Protein AF-A0A2N3E2M8-F1 (afdb_monomer_lite)

pLDDT: mean 81.65, std 14.44, range [38.22, 95.25]

Radius of gyration: 18.15 Å; chains: 1; bounding box: 39×41×47 Å

Structure (mmCIF, N/CA/C/O backbone):
data_AF-A0A2N3E2M8-F1
#
_entry.id   AF-A0A2N3E2M8-F1
#
loop_
_atom_site.group_PDB
_atom_site.id
_atom_site.type_symbol
_atom_site.label_atom_id
_atom_site.label_alt_id
_atom_site.label_comp_id
_atom_site.label_asym_id
_atom_site.label_entity_id
_atom_site.label_seq_id
_atom_site.pdbx_PDB_ins_code
_atom_site.Cartn_x
_atom_site.Cartn_y
_atom_site.Cartn_z
_atom_site.occupancy
_atom_site.B_iso_or_equiv
_atom_site.auth_seq_id
_atom_site.auth_comp_id
_atom_site.auth_asym_id
_atom_site.auth_atom_id
_atom_site.pdbx_PDB_model_num
ATOM 1 N N . MET A 1 1 ? 4.840 -30.070 -27.876 1.00 38.22 1 MET A N 1
ATOM 2 C CA . MET A 1 1 ? 4.905 -28.676 -28.357 1.00 38.22 1 MET A CA 1
ATOM 3 C C . MET A 1 1 ? 6.123 -28.030 -27.715 1.00 38.22 1 MET A C 1
ATOM 5 O O . MET A 1 1 ? 6.163 -28.044 -26.490 1.00 38.22 1 MET A O 1
ATOM 9 N N . PRO A 1 2 ? 7.142 -27.569 -28.460 1.00 48.16 2 PRO A N 1
ATOM 10 C CA . PRO A 1 2 ? 8.252 -26.846 -27.853 1.00 48.16 2 PRO A CA 1
ATOM 11 C C . PRO A 1 2 ? 7.829 -25.391 -27.605 1.00 48.16 2 PRO A C 1
ATOM 13 O O . PRO A 1 2 ? 7.232 -24.760 -28.475 1.00 48.16 2 PRO A O 1
ATOM 16 N N . PHE A 1 3 ? 8.093 -24.892 -26.398 1.00 40.53 3 PHE A N 1
ATOM 17 C CA . PHE A 1 3 ? 7.905 -23.489 -26.027 1.00 40.53 3 PHE A CA 1
ATOM 18 C C . PHE A 1 3 ? 8.887 -22.647 -26.855 1.00 40.53 3 PHE A C 1
ATOM 20 O O . PHE A 1 3 ? 10.065 -22.998 -26.944 1.00 40.53 3 PHE A O 1
ATOM 27 N N . ALA A 1 4 ? 8.406 -21.595 -27.519 1.00 44.56 4 ALA A N 1
ATOM 28 C CA . ALA A 1 4 ? 9.252 -20.734 -28.337 1.00 44.56 4 ALA A CA 1
ATOM 29 C C . ALA A 1 4 ? 10.331 -20.081 -27.457 1.00 44.56 4 ALA A C 1
ATOM 31 O O . ALA A 1 4 ? 10.021 -19.467 -26.438 1.00 44.56 4 ALA A O 1
ATOM 32 N N . ALA A 1 5 ? 11.597 -20.243 -27.841 1.00 45.69 5 ALA A N 1
ATOM 33 C CA . ALA A 1 5 ? 12.711 -19.550 -27.213 1.00 45.69 5 ALA A CA 1
ATOM 34 C C . ALA A 1 5 ? 12.684 -18.085 -27.665 1.00 45.69 5 ALA A C 1
ATOM 36 O O . ALA A 1 5 ? 12.905 -17.794 -28.842 1.00 45.69 5 ALA A O 1
ATOM 37 N N . PHE A 1 6 ? 12.371 -17.176 -26.743 1.00 40.69 6 PHE A N 1
ATOM 38 C CA . PHE A 1 6 ? 12.465 -15.741 -26.989 1.00 40.69 6 PHE A CA 1
ATOM 39 C C . PHE A 1 6 ? 13.944 -15.338 -27.137 1.00 40.69 6 PHE A C 1
ATOM 41 O O . PHE A 1 6 ? 14.782 -15.809 -26.361 1.00 40.69 6 PHE A O 1
ATOM 48 N N . PRO A 1 7 ? 14.298 -14.510 -28.136 1.00 46.81 7 PRO A N 1
ATOM 49 C CA . PRO A 1 7 ? 15.670 -14.060 -28.323 1.00 46.81 7 PRO A CA 1
ATOM 50 C C . PRO A 1 7 ? 16.045 -13.099 -27.188 1.00 46.81 7 PRO A C 1
ATOM 52 O O . PRO A 1 7 ? 15.411 -12.060 -27.025 1.00 46.81 7 PRO A O 1
ATOM 55 N N . ARG A 1 8 ? 17.066 -13.455 -26.398 1.00 51.19 8 ARG A N 1
ATOM 56 C CA . ARG A 1 8 ? 17.613 -12.589 -25.344 1.00 51.19 8 ARG A CA 1
ATOM 57 C C . ARG A 1 8 ? 18.576 -11.585 -25.971 1.00 51.19 8 ARG A C 1
ATOM 59 O O . ARG A 1 8 ? 19.558 -11.994 -26.588 1.00 51.19 8 ARG A O 1
ATOM 66 N N . HIS A 1 9 ? 18.274 -10.300 -25.828 1.00 48.59 9 HIS A N 1
ATOM 67 C CA . HIS A 1 9 ? 19.201 -9.210 -26.113 1.00 48.59 9 HIS A CA 1
ATOM 68 C C . HIS A 1 9 ? 19.940 -8.810 -24.820 1.00 48.59 9 HIS A C 1
ATOM 70 O O . HIS A 1 9 ? 19.309 -8.661 -23.780 1.00 48.59 9 HIS A O 1
ATOM 76 N N . ASP A 1 10 ? 21.260 -8.649 -24.953 1.00 43.34 10 ASP A N 1
ATOM 77 C CA . ASP A 1 10 ? 22.263 -8.017 -24.078 1.00 43.34 10 ASP A CA 1
ATOM 78 C C . ASP A 1 10 ? 22.498 -8.576 -22.649 1.00 43.34 10 ASP A C 1
ATOM 80 O O . ASP A 1 10 ? 21.712 -8.397 -21.722 1.00 43.34 10 ASP A O 1
ATOM 84 N N . ASP A 1 11 ? 23.686 -9.175 -22.463 1.00 50.81 11 ASP A N 1
ATOM 85 C CA . ASP A 1 11 ? 24.185 -9.930 -21.289 1.00 50.81 11 ASP A CA 1
ATOM 86 C C . ASP A 1 11 ? 24.157 -9.204 -19.919 1.00 50.81 11 ASP A C 1
ATOM 88 O O . ASP A 1 11 ? 24.408 -9.829 -18.889 1.00 50.81 11 ASP A O 1
ATOM 92 N N . ALA A 1 12 ? 23.860 -7.901 -19.867 1.00 49.91 12 ALA A N 1
ATOM 93 C CA . ALA A 1 12 ? 23.723 -7.142 -18.616 1.00 49.91 12 ALA A CA 1
ATOM 94 C C . ALA A 1 12 ? 22.263 -7.031 -18.130 1.00 49.91 12 ALA A C 1
ATOM 96 O O . ALA A 1 12 ? 22.028 -6.952 -16.929 1.00 49.91 12 ALA A O 1
ATOM 97 N N . MET A 1 13 ? 21.283 -7.067 -19.043 1.00 49.97 13 MET A N 1
ATOM 98 C CA . MET A 1 13 ? 19.847 -7.027 -18.715 1.00 49.97 13 MET A CA 1
ATOM 99 C C . MET A 1 13 ? 19.305 -8.405 -18.304 1.00 49.97 13 MET A C 1
ATOM 101 O O . MET A 1 13 ? 18.273 -8.512 -17.648 1.00 49.97 13 MET A O 1
ATOM 105 N N . THR A 1 14 ? 20.023 -9.470 -18.664 1.00 57.84 14 THR A N 1
ATOM 106 C CA . THR A 1 14 ? 19.629 -10.859 -18.404 1.00 57.84 14 THR A CA 1
ATOM 107 C C . THR A 1 14 ? 19.823 -11.310 -16.956 1.00 57.84 14 THR A C 1
ATOM 109 O O . THR A 1 14 ? 19.179 -12.272 -16.538 1.00 57.84 14 THR A O 1
ATOM 112 N N . ASP A 1 15 ? 20.713 -10.665 -16.192 1.00 62.75 15 ASP A N 1
ATOM 113 C CA . ASP A 1 15 ? 20.964 -11.043 -14.791 1.00 62.75 15 ASP A CA 1
ATOM 114 C C . ASP A 1 15 ? 19.846 -10.540 -13.865 1.00 62.75 15 ASP A C 1
ATOM 116 O O . ASP A 1 15 ? 19.372 -11.285 -13.006 1.00 62.75 15 ASP A O 1
ATOM 120 N N . ASP A 1 16 ? 19.347 -9.326 -14.120 1.00 68.38 16 ASP A N 1
ATOM 121 C CA . ASP A 1 16 ? 18.299 -8.679 -13.322 1.00 68.38 16 ASP A CA 1
ATOM 122 C C . ASP A 1 16 ? 16.920 -9.321 -13.570 1.00 68.38 16 ASP A C 1
ATOM 124 O O . ASP A 1 16 ? 16.206 -9.676 -12.630 1.00 68.38 16 ASP A O 1
ATOM 128 N N . GLU A 1 17 ? 16.582 -9.618 -14.832 1.00 72.50 17 GLU A N 1
ATOM 129 C CA . GLU A 1 17 ? 15.374 -10.384 -15.184 1.00 72.50 17 GLU A CA 1
ATOM 130 C C . GLU A 1 17 ? 15.410 -11.800 -14.575 1.00 72.50 17 GLU A C 1
ATOM 132 O O . GLU A 1 17 ? 14.424 -12.284 -14.009 1.00 72.50 17 GLU A O 1
ATOM 137 N N . GLY A 1 18 ? 16.579 -12.451 -14.612 1.00 81.00 18 GLY A N 1
ATOM 138 C CA . GLY A 1 18 ? 16.794 -13.750 -13.980 1.00 81.00 18 GLY A CA 1
ATOM 139 C C . GLY A 1 18 ? 16.706 -13.700 -12.452 1.00 81.00 18 GLY A C 1
ATOM 140 O O . GLY A 1 18 ? 16.259 -14.665 -11.827 1.00 81.00 18 GLY A O 1
ATOM 141 N N . GLU A 1 19 ? 17.111 -12.598 -11.822 1.00 83.00 19 GLU A N 1
ATOM 142 C CA . GLU A 1 19 ? 16.956 -12.387 -10.384 1.00 83.00 19 GLU A CA 1
ATOM 143 C C . GLU A 1 19 ? 15.492 -12.189 -9.986 1.00 83.00 19 GLU A C 1
ATOM 145 O O . GLU A 1 19 ? 15.034 -12.825 -9.028 1.00 83.00 19 GLU A O 1
ATOM 150 N N . ILE A 1 20 ? 14.748 -11.377 -10.740 1.00 84.88 20 ILE A N 1
ATOM 151 C CA . ILE A 1 20 ? 13.313 -11.159 -10.538 1.00 84.88 20 ILE A CA 1
ATOM 152 C C . ILE A 1 20 ? 12.559 -12.487 -10.671 1.00 84.88 20 ILE A C 1
ATOM 154 O O . ILE A 1 20 ? 11.830 -12.865 -9.752 1.00 84.88 20 ILE A O 1
ATOM 158 N N . GLU A 1 21 ? 12.791 -13.263 -11.737 1.00 87.19 21 GLU A N 1
ATOM 159 C CA . GLU A 1 21 ? 12.119 -14.557 -11.926 1.00 87.19 21 GLU A CA 1
ATOM 160 C C . GLU A 1 21 ? 12.389 -15.517 -10.753 1.00 87.19 21 GLU A C 1
ATOM 162 O O . GLU A 1 21 ? 11.468 -16.163 -10.242 1.00 87.19 21 GLU A O 1
ATOM 167 N N . ARG A 1 22 ? 13.641 -15.594 -10.275 1.00 88.56 22 ARG A N 1
ATOM 168 C CA . ARG A 1 22 ? 14.000 -16.428 -9.115 1.00 88.56 22 ARG A CA 1
ATOM 169 C C . ARG A 1 22 ? 13.249 -16.000 -7.855 1.00 88.56 22 ARG A C 1
ATOM 171 O O . ARG A 1 22 ? 12.741 -16.869 -7.143 1.00 88.56 22 ARG A O 1
ATOM 178 N N . LYS A 1 23 ? 13.163 -14.693 -7.584 1.00 87.94 23 LYS A N 1
ATOM 179 C CA . LYS A 1 23 ? 12.434 -14.145 -6.427 1.00 87.94 23 LYS A CA 1
ATOM 180 C C . LYS A 1 23 ? 10.942 -14.467 -6.508 1.00 87.94 23 LYS A C 1
ATOM 182 O O . LYS A 1 23 ? 10.387 -14.993 -5.544 1.00 87.94 23 LYS A O 1
ATOM 187 N N . LEU A 1 24 ? 10.313 -14.241 -7.663 1.00 90.25 24 LEU A N 1
ATOM 188 C CA . LEU A 1 24 ? 8.890 -14.537 -7.870 1.00 90.25 24 LEU A CA 1
ATOM 189 C C . LEU A 1 24 ? 8.595 -16.039 -7.755 1.00 90.25 24 LEU A C 1
ATOM 191 O O . LEU A 1 24 ? 7.609 -16.437 -7.135 1.00 90.25 24 LEU A O 1
ATOM 195 N N . ARG A 1 25 ? 9.472 -16.895 -8.290 1.00 91.88 25 ARG A N 1
ATOM 196 C CA . ARG A 1 25 ? 9.336 -18.354 -8.180 1.00 91.88 25 ARG A CA 1
ATOM 197 C C . ARG A 1 25 ? 9.458 -18.839 -6.738 1.00 91.88 25 ARG A C 1
ATOM 199 O O . ARG A 1 25 ? 8.715 -19.735 -6.344 1.00 91.88 25 ARG A O 1
ATOM 206 N N . ALA A 1 26 ? 10.375 -18.263 -5.962 1.00 91.38 26 ALA A N 1
ATOM 207 C CA . ALA A 1 26 ? 10.500 -18.565 -4.540 1.00 91.38 26 ALA A CA 1
ATOM 208 C C . ALA A 1 26 ? 9.235 -18.146 -3.775 1.00 91.38 26 ALA A C 1
ATOM 210 O O . ALA A 1 26 ? 8.705 -18.950 -3.010 1.00 91.38 26 ALA A O 1
ATOM 211 N N . ALA A 1 27 ? 8.707 -16.947 -4.046 1.00 92.00 27 ALA A N 1
ATOM 212 C CA . ALA A 1 27 ? 7.457 -16.470 -3.459 1.00 92.00 27 ALA A CA 1
ATOM 213 C C . ALA A 1 27 ? 6.269 -17.386 -3.805 1.00 92.00 27 ALA A C 1
ATOM 215 O O . ALA A 1 27 ? 5.511 -17.764 -2.920 1.00 92.00 27 ALA A O 1
ATOM 216 N N . GLY A 1 28 ? 6.157 -17.850 -5.053 1.00 91.94 28 GLY A N 1
ATOM 217 C CA . GLY A 1 28 ? 5.095 -18.774 -5.476 1.00 91.94 28 GLY A CA 1
ATOM 218 C C . GLY A 1 28 ? 5.100 -20.146 -4.782 1.00 91.94 28 GLY A C 1
ATOM 219 O O . GLY A 1 28 ? 4.130 -20.889 -4.906 1.00 91.94 28 GLY A O 1
ATOM 220 N N . ALA A 1 29 ? 6.170 -20.499 -4.062 1.00 94.00 29 ALA A N 1
ATOM 221 C CA . ALA A 1 29 ? 6.258 -21.718 -3.256 1.00 94.00 29 ALA A CA 1
ATOM 222 C C . ALA A 1 29 ? 5.981 -21.488 -1.755 1.00 94.00 29 ALA A C 1
ATOM 224 O O . ALA A 1 29 ? 5.974 -22.448 -0.980 1.00 94.00 29 ALA A O 1
ATOM 225 N N . MET A 1 30 ? 5.785 -20.238 -1.328 1.00 95.25 30 MET A N 1
ATOM 226 C CA . MET A 1 30 ? 5.471 -19.880 0.056 1.00 95.25 30 MET A CA 1
ATOM 227 C C . MET A 1 30 ? 3.979 -20.072 0.350 1.00 95.25 30 MET A C 1
ATOM 229 O O . MET A 1 30 ? 3.153 -20.175 -0.554 1.00 95.25 30 MET A O 1
ATOM 233 N N . ARG A 1 31 ? 3.617 -20.122 1.636 1.00 93.88 31 ARG A N 1
ATOM 234 C CA . ARG A 1 31 ? 2.206 -20.074 2.044 1.00 93.88 31 ARG A CA 1
ATOM 235 C C . ARG A 1 31 ? 1.714 -18.637 1.936 1.00 93.88 31 ARG A C 1
ATOM 237 O O . ARG A 1 31 ? 2.459 -17.726 2.281 1.00 93.88 31 ARG A O 1
ATOM 244 N N . ASP A 1 32 ? 0.443 -18.447 1.601 1.00 88.62 32 ASP A N 1
ATOM 245 C CA . ASP A 1 32 ? -0.169 -17.119 1.449 1.00 88.62 32 ASP A CA 1
ATOM 246 C C . ASP A 1 32 ? 0.065 -16.200 2.657 1.00 88.62 32 ASP A C 1
ATOM 248 O O . ASP A 1 32 ? 0.342 -15.017 2.502 1.00 88.62 32 ASP A O 1
ATOM 252 N N . ALA A 1 33 ? 0.008 -16.754 3.872 1.00 89.12 33 ALA A N 1
ATOM 253 C CA . ALA A 1 33 ? 0.218 -16.005 5.111 1.00 89.12 33 ALA A CA 1
ATOM 254 C C . ALA A 1 33 ? 1.665 -15.521 5.321 1.00 89.12 33 ALA A C 1
ATOM 256 O O . ALA A 1 33 ? 1.894 -14.644 6.150 1.00 89.12 33 ALA A O 1
ATOM 257 N N . ASP A 1 34 ? 2.628 -16.106 4.607 1.00 92.44 34 ASP A N 1
ATOM 258 C CA . ASP A 1 34 ? 4.040 -15.726 4.664 1.00 92.44 34 ASP A CA 1
ATOM 259 C C . ASP A 1 34 ? 4.416 -14.754 3.528 1.00 92.44 34 ASP A C 1
ATOM 261 O O . ASP A 1 34 ? 5.544 -14.263 3.496 1.00 92.44 34 ASP A O 1
ATOM 265 N N . LEU A 1 35 ? 3.505 -14.492 2.582 1.00 92.00 35 LEU A N 1
ATOM 266 C CA . LEU A 1 35 ? 3.759 -13.593 1.461 1.00 92.00 35 LEU A CA 1
ATOM 267 C C . LEU A 1 35 ? 3.749 -12.136 1.921 1.00 92.00 35 LEU A C 1
ATOM 269 O O . LEU A 1 35 ? 2.736 -11.615 2.390 1.00 92.00 35 LEU A O 1
ATOM 273 N N . ASP A 1 36 ? 4.853 -11.441 1.668 1.00 90.75 36 ASP A N 1
ATOM 274 C CA . ASP A 1 36 ? 4.861 -9.983 1.653 1.00 90.75 36 ASP A CA 1
ATOM 275 C C . ASP A 1 36 ? 4.306 -9.496 0.309 1.00 90.75 36 ASP A C 1
ATOM 277 O O . ASP A 1 36 ? 5.035 -9.260 -0.656 1.00 90.75 36 ASP A O 1
ATOM 281 N N . ILE A 1 37 ? 2.977 -9.419 0.232 1.00 90.19 37 ILE A N 1
ATOM 282 C CA . ILE A 1 37 ? 2.262 -9.089 -1.007 1.00 90.19 37 ILE A CA 1
ATOM 283 C C . ILE A 1 37 ? 2.658 -7.696 -1.517 1.00 90.19 37 ILE A C 1
ATOM 285 O O . ILE A 1 37 ? 2.754 -7.499 -2.725 1.00 90.19 37 ILE A O 1
ATOM 289 N N . ALA A 1 38 ? 2.931 -6.743 -0.622 1.00 89.69 38 ALA A N 1
ATOM 290 C CA . ALA A 1 38 ? 3.268 -5.378 -1.006 1.00 89.69 38 ALA A CA 1
ATOM 291 C C . ALA A 1 38 ? 4.641 -5.307 -1.695 1.00 89.69 38 ALA A C 1
ATOM 293 O O . ALA A 1 38 ? 4.760 -4.747 -2.786 1.00 89.69 38 ALA A O 1
ATOM 294 N N . HIS A 1 39 ? 5.665 -5.941 -1.113 1.00 88.81 39 HIS A N 1
ATOM 295 C CA . HIS A 1 39 ? 6.990 -6.019 -1.735 1.00 88.81 39 HIS A CA 1
ATOM 296 C C . HIS A 1 39 ? 6.979 -6.856 -3.017 1.00 88.81 39 HIS A C 1
ATOM 298 O O . HIS A 1 39 ? 7.656 -6.514 -3.992 1.00 88.81 39 HIS A O 1
ATOM 304 N N . LEU A 1 40 ? 6.201 -7.942 -3.037 1.00 91.12 40 LEU A N 1
ATOM 305 C CA . LEU A 1 40 ? 6.082 -8.794 -4.213 1.00 91.12 40 LEU A CA 1
ATOM 306 C C . LEU A 1 40 ? 5.459 -8.036 -5.389 1.00 91.12 40 LEU A C 1
ATOM 308 O O . LEU A 1 40 ? 5.960 -8.132 -6.504 1.00 91.12 40 LEU A O 1
ATOM 312 N N . ALA A 1 41 ? 4.417 -7.245 -5.137 1.00 89.81 41 ALA A N 1
ATOM 313 C CA . ALA A 1 41 ? 3.747 -6.470 -6.170 1.00 89.81 41 ALA A CA 1
ATOM 314 C C . ALA A 1 41 ? 4.680 -5.419 -6.805 1.00 89.81 41 ALA A C 1
ATOM 316 O O . ALA A 1 41 ? 4.728 -5.306 -8.028 1.00 89.81 41 ALA A O 1
ATOM 317 N N . LEU A 1 42 ? 5.508 -4.738 -6.002 1.00 90.06 42 LEU A N 1
ATOM 318 C CA . LEU A 1 42 ? 6.542 -3.825 -6.512 1.00 90.06 42 LEU A CA 1
ATOM 319 C C . LEU A 1 42 ? 7.632 -4.556 -7.317 1.00 90.06 42 LEU A C 1
ATOM 321 O O . LEU A 1 42 ? 8.096 -4.050 -8.335 1.00 90.06 42 LEU A O 1
ATOM 325 N N . THR A 1 43 ? 8.003 -5.771 -6.905 1.00 88.81 43 THR A N 1
ATOM 326 C CA . THR A 1 43 ? 8.960 -6.619 -7.645 1.00 88.81 43 THR A CA 1
ATOM 327 C C . THR A 1 43 ? 8.393 -7.091 -8.990 1.00 88.81 43 THR A C 1
ATOM 329 O O . THR A 1 43 ? 9.135 -7.296 -9.947 1.00 88.81 43 THR A O 1
ATOM 332 N N . ILE A 1 44 ? 7.075 -7.275 -9.092 1.00 88.31 44 ILE A N 1
ATOM 333 C CA . ILE A 1 44 ? 6.420 -7.575 -10.371 1.00 88.31 44 ILE A CA 1
ATOM 334 C C . ILE A 1 44 ? 6.459 -6.335 -11.273 1.00 88.31 44 ILE A C 1
ATOM 336 O O . ILE A 1 44 ? 6.844 -6.448 -12.436 1.00 88.31 44 ILE A O 1
ATOM 340 N N . ALA A 1 45 ? 6.157 -5.151 -10.728 1.00 86.19 45 ALA A N 1
ATOM 341 C CA . ALA A 1 45 ? 6.161 -3.893 -11.477 1.00 86.19 45 ALA A CA 1
ATOM 342 C C . ALA A 1 45 ? 7.528 -3.566 -12.111 1.00 86.19 45 ALA A C 1
ATOM 344 O O . ALA A 1 45 ? 7.579 -3.022 -13.215 1.00 86.19 45 ALA A O 1
ATOM 345 N N . THR A 1 46 ? 8.648 -3.957 -11.485 1.00 85.50 46 THR A N 1
ATOM 346 C CA . THR A 1 46 ? 9.984 -3.774 -12.091 1.00 85.50 46 THR A CA 1
ATOM 347 C C . THR A 1 46 ? 10.198 -4.587 -13.358 1.00 85.50 46 THR A C 1
ATOM 349 O O . THR A 1 46 ? 10.976 -4.162 -14.206 1.00 85.50 46 THR A O 1
ATOM 352 N N . GLY A 1 47 ? 9.511 -5.722 -13.521 1.00 82.69 47 GLY A N 1
ATOM 353 C CA . GLY A 1 47 ? 9.574 -6.497 -14.763 1.00 82.69 47 GLY A CA 1
ATOM 354 C C . GLY A 1 47 ? 9.013 -5.718 -15.956 1.00 82.69 47 GLY A C 1
ATOM 355 O O . GLY A 1 47 ? 9.593 -5.740 -17.039 1.00 82.69 47 GLY A O 1
ATOM 356 N N . ASP A 1 48 ? 7.935 -4.963 -15.737 1.00 82.44 48 ASP A N 1
ATOM 357 C CA . ASP A 1 48 ? 7.302 -4.143 -16.775 1.00 82.44 48 ASP A CA 1
ATOM 358 C C . ASP A 1 48 ? 7.972 -2.765 -16.928 1.00 82.44 48 ASP A C 1
ATOM 360 O O . ASP A 1 48 ? 7.876 -2.120 -17.979 1.00 82.44 48 ASP A O 1
ATOM 364 N N . ARG A 1 49 ? 8.614 -2.269 -15.862 1.00 83.69 49 ARG A N 1
ATOM 365 C CA . ARG A 1 49 ? 9.155 -0.906 -15.753 1.00 83.69 49 ARG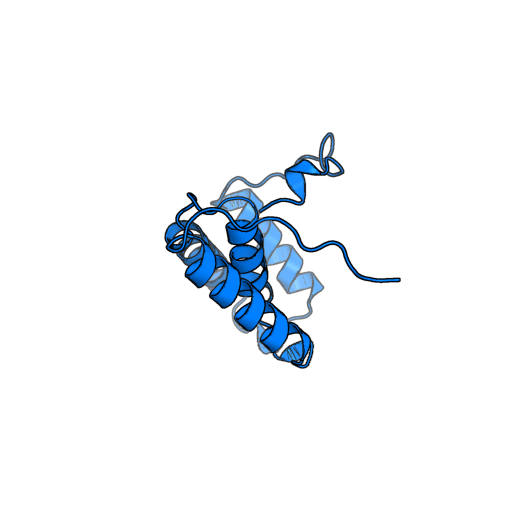 A CA 1
ATOM 366 C C . ARG A 1 49 ? 10.526 -0.902 -15.048 1.00 83.69 49 ARG A C 1
ATOM 368 O O . ARG A 1 49 ? 10.637 -0.362 -13.946 1.00 83.69 49 ARG A O 1
ATOM 375 N N . PRO A 1 50 ? 11.586 -1.438 -15.679 1.00 80.44 50 PRO A N 1
ATOM 376 C CA . PRO A 1 50 ? 12.896 -1.606 -15.036 1.00 80.44 50 PRO A CA 1
ATOM 377 C C . PRO A 1 50 ? 13.568 -0.280 -14.647 1.00 80.44 50 PRO A C 1
ATOM 379 O O . PRO A 1 50 ? 14.354 -0.230 -13.708 1.00 80.44 50 PRO A O 1
ATOM 382 N N . ASP A 1 51 ? 13.219 0.819 -15.322 1.00 85.25 51 ASP A N 1
ATOM 383 C CA . ASP A 1 51 ? 13.789 2.145 -15.056 1.00 85.25 51 ASP A CA 1
ATOM 384 C C . ASP A 1 51 ? 13.189 2.842 -13.816 1.00 85.25 51 ASP A C 1
ATOM 386 O O . ASP A 1 51 ? 13.613 3.944 -13.450 1.00 85.25 51 ASP A O 1
ATOM 390 N N . ILE A 1 52 ? 12.174 2.251 -13.173 1.00 84.50 52 ILE A N 1
ATOM 391 C CA . ILE A 1 52 ? 11.533 2.836 -11.992 1.00 84.50 52 ILE A CA 1
ATOM 392 C C . ILE A 1 52 ? 12.318 2.477 -10.730 1.00 84.50 52 ILE A C 1
ATOM 394 O O . ILE A 1 52 ? 12.511 1.317 -10.379 1.00 84.50 52 ILE A O 1
ATOM 398 N N . LEU A 1 53 ? 12.701 3.507 -9.975 1.00 87.62 53 LEU A N 1
ATOM 399 C CA . LEU A 1 53 ? 13.257 3.334 -8.638 1.00 87.62 53 LEU A CA 1
ATOM 400 C C . LEU A 1 53 ? 12.149 2.898 -7.671 1.00 87.62 53 LEU A C 1
ATOM 402 O O . LEU A 1 53 ? 11.221 3.663 -7.423 1.00 87.62 53 LEU A O 1
ATOM 406 N N . LEU A 1 54 ? 12.277 1.709 -7.072 1.00 88.00 54 LEU A N 1
ATOM 407 C CA . LEU A 1 54 ? 11.304 1.193 -6.098 1.00 88.00 54 LEU A CA 1
ATOM 408 C C . LEU A 1 54 ? 11.405 1.824 -4.705 1.00 88.00 54 LEU A C 1
ATOM 410 O O . LEU A 1 54 ? 10.427 1.841 -3.960 1.00 88.00 54 LEU A O 1
ATOM 414 N N . ALA A 1 55 ? 12.576 2.341 -4.322 1.00 90.44 55 ALA A N 1
ATOM 415 C CA . ALA A 1 55 ? 12.815 2.835 -2.962 1.00 90.44 55 ALA A CA 1
ATOM 416 C C . ALA A 1 55 ? 11.789 3.888 -2.474 1.00 90.44 55 ALA A C 1
ATOM 418 O O . ALA A 1 55 ? 11.346 3.778 -1.329 1.00 90.44 55 ALA A O 1
ATOM 419 N N . PRO A 1 56 ? 11.343 4.861 -3.299 1.00 92.06 56 PRO A N 1
ATOM 420 C CA . PRO A 1 56 ? 10.275 5.785 -2.919 1.00 92.06 56 PRO A CA 1
ATOM 421 C C . PRO A 1 56 ? 8.940 5.094 -2.616 1.00 92.06 56 PRO A C 1
ATOM 423 O O . PRO A 1 56 ? 8.232 5.517 -1.707 1.00 92.06 56 PRO A O 1
ATOM 426 N N . TYR A 1 57 ? 8.604 4.022 -3.338 1.00 91.56 57 TYR A N 1
ATOM 427 C CA . TYR A 1 57 ? 7.358 3.279 -3.145 1.00 91.56 57 TYR A CA 1
ATOM 428 C C . TYR A 1 57 ? 7.387 2.463 -1.852 1.00 91.56 57 TYR A C 1
ATOM 430 O O . TYR A 1 57 ? 6.423 2.501 -1.092 1.00 91.56 57 TYR A O 1
ATOM 438 N N . HIS A 1 58 ? 8.510 1.806 -1.546 1.00 91.12 58 HIS A N 1
ATOM 439 C CA . HIS A 1 58 ? 8.697 1.140 -0.252 1.00 91.12 58 HIS A CA 1
ATOM 440 C C . HIS A 1 58 ? 8.574 2.128 0.912 1.00 91.12 58 HIS A C 1
ATOM 442 O O . HIS A 1 58 ? 7.791 1.901 1.831 1.00 91.12 58 HIS A O 1
ATOM 448 N N . ALA A 1 59 ? 9.270 3.267 0.832 1.00 93.38 59 ALA A N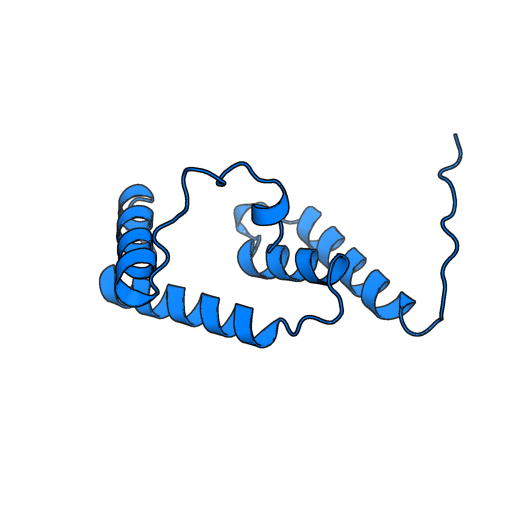 1
ATOM 449 C CA . ALA A 1 59 ? 9.195 4.301 1.862 1.00 93.38 59 ALA A CA 1
ATOM 450 C C . ALA A 1 59 ? 7.765 4.840 2.042 1.00 93.38 59 ALA A C 1
ATOM 452 O O . ALA A 1 59 ? 7.340 5.125 3.161 1.00 93.38 59 ALA A O 1
ATOM 453 N N . HIS A 1 60 ? 7.009 4.960 0.949 1.00 92.56 60 HIS A N 1
ATOM 454 C CA . HIS A 1 60 ? 5.622 5.398 1.009 1.00 92.56 60 HIS A CA 1
ATOM 455 C C . HIS A 1 60 ? 4.703 4.361 1.675 1.00 92.56 60 HIS A C 1
ATOM 457 O O . HIS A 1 60 ? 3.871 4.727 2.505 1.00 92.56 60 HIS A O 1
ATOM 463 N N . LEU A 1 61 ? 4.872 3.070 1.371 1.00 91.75 61 LEU A N 1
ATOM 464 C CA . LEU A 1 61 ? 4.135 1.993 2.042 1.00 91.75 61 LEU A CA 1
ATOM 465 C C . LEU A 1 61 ? 4.417 1.971 3.552 1.00 91.75 61 LEU A C 1
ATOM 467 O O . LEU A 1 61 ? 3.481 1.867 4.347 1.00 91.75 61 LEU A O 1
ATOM 471 N N . ASP A 1 62 ? 5.676 2.147 3.953 1.00 92.19 62 ASP A N 1
ATOM 472 C CA . ASP A 1 62 ? 6.061 2.242 5.365 1.00 92.19 62 ASP A CA 1
ATOM 473 C C . ASP A 1 62 ? 5.421 3.456 6.057 1.00 92.19 62 ASP A C 1
ATOM 475 O O . ASP A 1 62 ? 4.973 3.366 7.208 1.00 92.19 62 ASP A O 1
ATOM 479 N N . GLU A 1 63 ? 5.326 4.594 5.360 1.00 93.56 63 GLU A N 1
ATOM 480 C CA . GLU A 1 63 ? 4.616 5.766 5.874 1.00 93.56 63 GLU A CA 1
ATOM 481 C C . GLU A 1 63 ? 3.121 5.470 6.072 1.00 93.56 63 GLU A C 1
ATOM 483 O O . GLU A 1 63 ? 2.574 5.779 7.135 1.00 93.56 63 GLU A O 1
ATOM 488 N N . LEU A 1 64 ? 2.462 4.828 5.101 1.00 90.75 64 LEU A N 1
ATOM 489 C CA . LEU A 1 64 ? 1.051 4.444 5.206 1.00 90.75 64 LEU A CA 1
ATOM 490 C C . LEU A 1 64 ? 0.804 3.533 6.412 1.00 90.75 64 LEU A C 1
ATOM 492 O O . LEU A 1 64 ? -0.108 3.796 7.200 1.00 90.75 64 LEU A O 1
ATOM 496 N N . VAL A 1 65 ? 1.638 2.506 6.596 1.00 89.44 65 VAL A N 1
ATOM 497 C CA . VAL A 1 65 ? 1.556 1.584 7.739 1.00 89.44 65 VAL A CA 1
ATOM 498 C C . VAL A 1 65 ? 1.755 2.331 9.056 1.00 89.44 65 VAL A C 1
ATOM 500 O O . VAL A 1 65 ? 0.988 2.134 10.000 1.00 89.44 65 VAL A O 1
ATOM 503 N N . THR A 1 66 ? 2.740 3.228 9.115 1.00 91.00 66 THR A N 1
ATOM 504 C CA . THR A 1 66 ? 3.033 4.026 10.312 1.00 91.00 66 THR A CA 1
ATOM 505 C C . THR A 1 66 ? 1.843 4.903 10.690 1.00 91.00 66 THR A C 1
ATOM 507 O O . THR A 1 66 ? 1.396 4.895 11.839 1.00 91.00 66 THR A O 1
ATOM 510 N N . VAL A 1 67 ? 1.284 5.638 9.727 1.00 91.31 67 VAL A N 1
ATOM 511 C CA . VAL A 1 67 ? 0.159 6.546 9.977 1.00 91.31 67 VAL A CA 1
ATOM 512 C C . VAL A 1 67 ? -1.109 5.769 10.335 1.00 91.31 67 VAL A C 1
ATOM 514 O O . VAL A 1 67 ? -1.810 6.149 11.275 1.00 91.31 67 VAL A O 1
ATOM 517 N N . ALA A 1 68 ? -1.398 4.670 9.635 1.00 88.62 68 ALA A N 1
ATOM 518 C CA . ALA A 1 68 ? -2.541 3.818 9.950 1.00 88.62 68 ALA A CA 1
ATOM 519 C C . ALA A 1 68 ? -2.412 3.184 11.343 1.00 88.62 68 ALA A C 1
ATOM 521 O O . ALA A 1 68 ? -3.383 3.165 12.100 1.00 88.62 68 ALA A O 1
ATOM 522 N N . GLY A 1 69 ? -1.212 2.737 11.726 1.00 88.50 69 GLY A N 1
ATOM 523 C CA . GLY A 1 69 ? -0.938 2.182 13.053 1.00 88.50 69 GLY A CA 1
ATOM 524 C C . GLY A 1 69 ? -1.193 3.183 14.182 1.00 88.50 69 GLY A C 1
ATOM 525 O O . GLY A 1 69 ? -1.808 2.829 15.188 1.00 88.50 69 GLY A O 1
ATOM 526 N N . VAL A 1 70 ? -0.812 4.453 13.993 1.00 87.25 70 VAL A N 1
ATOM 527 C CA . VAL A 1 70 ? -1.118 5.534 14.951 1.00 87.25 70 VAL A CA 1
ATOM 528 C C . VAL A 1 70 ? -2.630 5.726 15.125 1.00 87.25 70 VAL A C 1
ATOM 530 O O . VAL A 1 70 ? -3.081 5.998 16.236 1.00 87.25 70 VAL A O 1
ATOM 533 N N . ALA A 1 71 ? -3.419 5.567 14.059 1.00 82.31 71 ALA A N 1
ATOM 534 C CA . ALA A 1 71 ? -4.873 5.720 14.110 1.00 82.31 71 ALA A CA 1
ATOM 535 C C . ALA A 1 71 ? -5.600 4.521 14.751 1.00 82.31 71 ALA A C 1
ATOM 537 O O . ALA A 1 71 ? -6.660 4.701 15.349 1.00 82.31 71 ALA A O 1
ATOM 538 N N . LEU A 1 72 ? -5.055 3.307 14.617 1.00 84.44 72 LEU A N 1
ATOM 539 C CA . LEU A 1 72 ? -5.718 2.050 14.989 1.00 84.44 72 LEU A CA 1
ATOM 540 C C . LEU A 1 72 ? -5.314 1.493 16.363 1.00 84.44 72 LEU A C 1
ATOM 542 O O . LEU A 1 72 ? -6.102 0.776 16.979 1.00 84.44 72 LEU A O 1
ATOM 546 N N . GLY A 1 73 ? -4.111 1.792 16.860 1.00 81.25 73 GLY A N 1
ATOM 547 C CA . GLY A 1 73 ? -3.589 1.159 18.075 1.00 81.25 73 GLY A CA 1
ATOM 548 C C . GLY A 1 73 ? -3.151 -0.293 17.827 1.00 81.25 73 GLY A C 1
ATOM 549 O O . GLY A 1 73 ? -2.248 -0.530 17.027 1.00 81.25 73 GLY A O 1
ATOM 550 N N . ASP A 1 74 ? -3.743 -1.278 18.520 1.00 79.81 74 ASP A N 1
ATOM 551 C CA . ASP A 1 74 ? -3.377 -2.697 18.346 1.00 79.81 74 ASP A CA 1
ATOM 552 C C . ASP A 1 74 ? -4.014 -3.314 17.089 1.00 79.81 74 ASP A C 1
ATOM 554 O O . ASP A 1 74 ? -5.147 -3.801 17.078 1.00 79.81 74 ASP A O 1
ATOM 558 N N . VAL A 1 75 ? -3.230 -3.332 16.014 1.00 79.62 75 VAL A N 1
ATOM 559 C CA . VAL A 1 75 ? -3.611 -3.868 14.702 1.00 79.62 75 VAL A CA 1
ATOM 560 C C . VAL A 1 75 ? -3.908 -5.375 14.746 1.00 79.62 75 VAL A C 1
ATOM 562 O O . VAL A 1 75 ? -4.754 -5.843 13.987 1.00 79.62 75 VAL A O 1
ATOM 565 N N . ARG A 1 76 ? -3.274 -6.158 15.635 1.00 79.25 76 ARG A N 1
ATOM 566 C CA . ARG A 1 76 ? -3.356 -7.636 15.602 1.00 79.25 76 ARG A CA 1
ATOM 567 C C . ARG A 1 76 ? -4.697 -8.188 16.071 1.00 79.25 76 ARG A C 1
ATOM 569 O O . ARG A 1 76 ? -5.104 -9.252 15.616 1.00 79.25 76 ARG A O 1
ATOM 576 N N . ALA A 1 77 ? -5.369 -7.484 16.977 1.00 81.94 77 ALA A N 1
ATOM 577 C CA . ALA A 1 77 ? -6.686 -7.867 17.484 1.00 81.94 77 ALA A CA 1
ATOM 578 C C . ALA A 1 77 ? -7.841 -7.191 16.722 1.00 81.94 77 ALA A C 1
ATOM 580 O O . ALA A 1 77 ? -9.011 -7.440 17.021 1.00 81.94 77 ALA A O 1
ATOM 581 N N . THR A 1 78 ? -7.530 -6.325 15.755 1.00 85.62 78 THR A N 1
ATOM 582 C CA . THR A 1 78 ? -8.530 -5.491 15.092 1.00 85.62 78 THR A CA 1
ATOM 583 C C . THR A 1 78 ? -9.171 -6.225 13.904 1.00 85.62 78 THR A C 1
ATOM 585 O O . THR A 1 78 ? -8.457 -6.742 13.044 1.00 85.62 78 THR A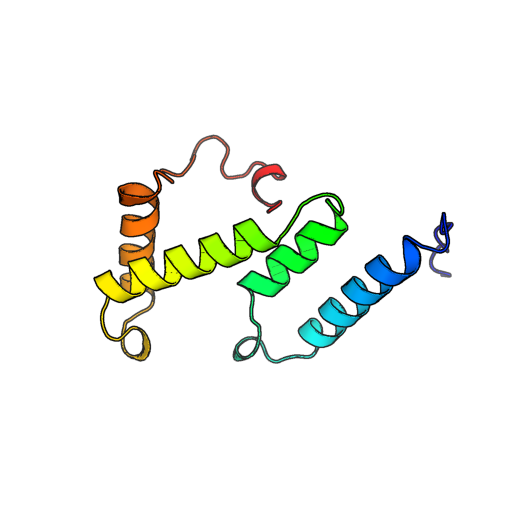 O 1
ATOM 588 N N . PRO A 1 79 ? -10.515 -6.259 13.795 1.00 90.38 79 PRO A N 1
ATOM 589 C CA . PRO A 1 79 ? -11.195 -6.857 12.648 1.00 90.38 79 PRO A CA 1
ATOM 590 C C . PRO A 1 79 ? -10.810 -6.192 11.320 1.00 90.38 79 PRO A C 1
ATOM 592 O O . PRO A 1 79 ? -10.719 -4.967 11.240 1.00 90.38 79 PRO A O 1
ATOM 595 N N . CYS A 1 80 ? -10.694 -6.979 10.246 1.00 88.81 80 CYS A N 1
ATOM 596 C CA . CYS A 1 80 ? -10.268 -6.486 8.929 1.00 88.81 80 CYS A CA 1
ATOM 597 C C . CYS A 1 80 ? -11.096 -5.299 8.411 1.00 88.81 80 CYS A C 1
ATOM 599 O O . CYS A 1 80 ? -10.535 -4.382 7.824 1.00 88.81 80 CYS A O 1
ATOM 601 N N . GLY A 1 81 ? -12.411 -5.273 8.657 1.00 91.06 81 GLY A N 1
ATOM 602 C CA . GLY A 1 81 ? -13.261 -4.151 8.238 1.00 91.06 81 GLY A CA 1
ATOM 603 C C . GLY A 1 81 ? -12.913 -2.828 8.930 1.00 91.06 81 GLY A C 1
ATOM 604 O O . GLY A 1 81 ? -12.964 -1.772 8.305 1.00 91.06 81 GLY A O 1
ATOM 605 N N . VAL A 1 82 ? -12.500 -2.880 10.200 1.00 89.31 82 VAL A N 1
ATOM 606 C CA . VAL A 1 82 ? -12.057 -1.697 10.954 1.00 89.31 82 VAL A CA 1
ATOM 607 C C . VAL A 1 82 ? -10.689 -1.236 10.452 1.00 89.31 82 VAL A C 1
ATOM 609 O O . VAL A 1 82 ? -10.496 -0.042 10.230 1.00 89.31 82 VAL A O 1
ATOM 612 N N . LEU A 1 83 ? -9.776 -2.181 10.193 1.00 90.12 83 LEU A N 1
ATOM 613 C CA . LEU A 1 83 ? -8.477 -1.889 9.578 1.00 90.12 83 LEU A CA 1
ATOM 614 C C . LEU A 1 83 ? -8.644 -1.202 8.217 1.00 90.12 83 LEU A C 1
ATOM 616 O O . LEU A 1 83 ? -8.043 -0.158 7.978 1.00 90.12 83 LEU A O 1
ATOM 620 N N . ALA A 1 84 ? -9.504 -1.750 7.356 1.00 90.38 84 ALA A N 1
ATOM 621 C CA . ALA A 1 84 ? -9.776 -1.205 6.031 1.00 90.38 84 ALA A CA 1
ATOM 622 C C . ALA A 1 84 ? -10.373 0.209 6.100 1.00 90.38 84 ALA A C 1
ATOM 624 O O . ALA A 1 84 ? -9.942 1.092 5.362 1.00 90.38 84 ALA A O 1
ATOM 625 N N . GLY A 1 85 ? -11.320 0.449 7.013 1.00 90.62 85 GLY A N 1
ATOM 626 C CA . GLY A 1 85 ? -11.915 1.772 7.204 1.00 90.62 85 GLY A CA 1
ATOM 627 C C . GLY A 1 85 ? -10.903 2.820 7.672 1.00 90.62 85 GLY A C 1
ATOM 628 O O . GLY A 1 85 ? -10.857 3.923 7.128 1.00 90.62 85 GLY A O 1
ATOM 629 N N . ALA A 1 86 ? -10.052 2.476 8.641 1.00 89.56 86 ALA A N 1
ATOM 630 C CA . ALA A 1 86 ? -9.014 3.385 9.118 1.00 89.56 86 ALA A CA 1
ATOM 631 C C . ALA A 1 86 ? -7.956 3.670 8.043 1.00 89.56 86 ALA A C 1
ATOM 633 O O . ALA A 1 86 ? -7.584 4.827 7.848 1.00 89.56 86 ALA A O 1
ATOM 634 N N . LEU A 1 87 ? -7.520 2.643 7.305 1.00 90.38 87 LEU A N 1
ATOM 635 C CA . LEU A 1 87 ? -6.593 2.815 6.188 1.00 90.38 87 LEU A CA 1
ATOM 636 C C . LEU A 1 87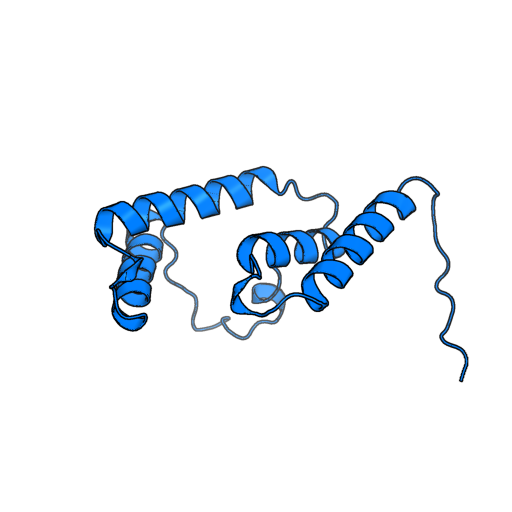 ? -7.200 3.706 5.097 1.00 90.38 87 LEU A C 1
ATOM 638 O O . LEU A 1 87 ? -6.546 4.643 4.653 1.00 90.38 87 LEU A O 1
ATOM 642 N N . SER A 1 88 ? -8.464 3.486 4.723 1.00 90.56 88 SER A N 1
ATOM 643 C CA . SER A 1 88 ? -9.180 4.335 3.761 1.00 90.56 88 SER A CA 1
ATOM 644 C C . SER A 1 88 ? -9.233 5.798 4.218 1.00 90.56 88 SER A C 1
ATOM 646 O O . SER A 1 88 ? -8.940 6.697 3.430 1.00 90.56 88 SER A O 1
ATOM 648 N N . GLY A 1 89 ? -9.506 6.050 5.503 1.00 90.44 89 GLY A N 1
ATOM 649 C CA . GLY A 1 89 ? -9.475 7.397 6.077 1.00 90.44 89 GLY A CA 1
ATOM 650 C C . GLY A 1 89 ? -8.094 8.056 6.006 1.00 90.44 89 GLY A C 1
ATOM 651 O O . GLY A 1 89 ? -7.994 9.239 5.682 1.00 90.44 89 GLY A O 1
ATOM 652 N N . VAL A 1 90 ? -7.022 7.298 6.253 1.00 92.06 90 VAL A N 1
ATOM 653 C CA . VAL A 1 90 ? -5.640 7.782 6.101 1.00 92.06 90 VAL A CA 1
ATOM 654 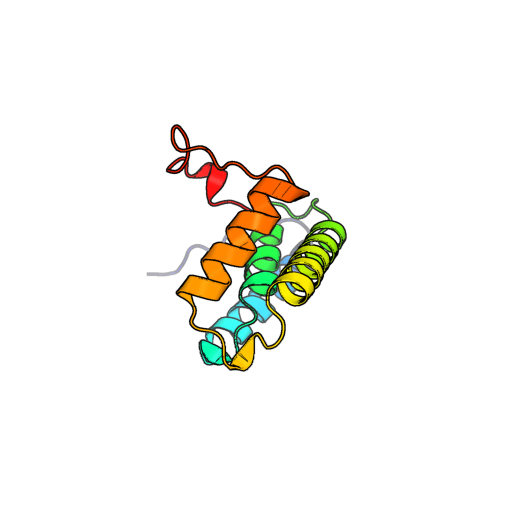C C . VAL A 1 90 ? -5.331 8.101 4.641 1.00 92.06 90 VAL A C 1
ATOM 656 O O . VAL A 1 90 ? -4.843 9.192 4.347 1.00 92.06 90 VAL A O 1
ATOM 659 N N . MET A 1 91 ? -5.646 7.187 3.724 1.00 91.62 91 MET A N 1
ATOM 660 C CA . MET A 1 91 ? -5.364 7.350 2.299 1.00 91.62 91 MET A CA 1
ATOM 661 C C . MET A 1 91 ? -6.106 8.553 1.705 1.00 91.62 91 MET A C 1
ATOM 663 O O . MET A 1 91 ? -5.471 9.415 1.099 1.00 91.62 91 MET A O 1
ATOM 667 N N . ALA A 1 92 ? -7.413 8.673 1.939 1.00 91.50 92 ALA A N 1
ATOM 668 C CA . ALA A 1 92 ? -8.209 9.784 1.421 1.00 91.50 92 ALA A CA 1
ATOM 669 C C . ALA A 1 92 ? -7.909 11.106 2.143 1.00 91.50 92 A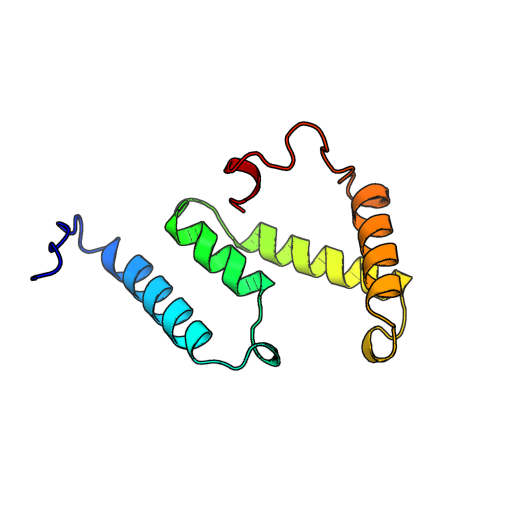LA A C 1
ATOM 671 O O . ALA A 1 92 ? -7.758 12.145 1.504 1.00 91.50 92 ALA A O 1
ATOM 672 N N . GLY A 1 93 ? -7.811 11.080 3.474 1.00 89.69 93 GLY A N 1
ATOM 673 C CA . GLY A 1 93 ? -7.703 12.289 4.287 1.00 89.69 93 GLY A CA 1
ATOM 674 C C . GLY A 1 93 ? -6.305 12.902 4.309 1.00 89.69 93 GLY A C 1
ATOM 675 O O . GLY A 1 93 ? -6.169 14.116 4.177 1.00 89.69 93 GLY A O 1
ATOM 676 N N . ARG A 1 94 ? -5.260 12.083 4.489 1.00 88.12 94 ARG A N 1
ATOM 677 C CA . ARG A 1 94 ? -3.875 12.572 4.612 1.00 88.12 94 ARG A CA 1
ATOM 678 C C . ARG A 1 94 ? -3.153 12.622 3.274 1.00 88.12 94 ARG A C 1
ATOM 680 O O . ARG A 1 94 ? -2.383 13.549 3.047 1.00 88.12 94 ARG A O 1
ATOM 687 N N . PHE A 1 95 ? -3.384 11.632 2.418 1.00 89.50 95 PHE A N 1
ATOM 688 C CA . PHE A 1 95 ? -2.646 11.481 1.164 1.00 89.50 95 PHE A CA 1
ATOM 689 C C . PHE A 1 95 ? -3.464 11.859 -0.077 1.00 89.50 95 PHE A C 1
ATOM 691 O O . PHE A 1 95 ? -2.916 11.915 -1.172 1.00 89.50 95 PHE A O 1
ATOM 698 N N . GLY A 1 96 ? -4.754 12.176 0.078 1.00 89.19 96 GLY A N 1
ATOM 699 C CA . GLY A 1 96 ? -5.599 12.650 -1.020 1.00 89.19 96 GLY A CA 1
ATOM 700 C C . GLY A 1 96 ? -6.006 11.569 -2.023 1.00 89.19 96 GLY A C 1
ATOM 701 O O . GLY A 1 96 ? -6.502 11.899 -3.099 1.00 89.19 96 GLY A O 1
ATOM 702 N N . TYR A 1 97 ? -5.831 10.286 -1.692 1.00 87.75 97 TYR A N 1
ATOM 703 C CA . TYR A 1 97 ? -6.288 9.171 -2.522 1.00 87.75 97 TYR A CA 1
ATOM 704 C C . TYR A 1 97 ? -7.806 9.005 -2.391 1.00 87.75 97 TYR A C 1
ATOM 706 O O . TYR A 1 97 ? -8.298 8.220 -1.583 1.00 87.75 97 TYR A O 1
ATOM 714 N N . LEU A 1 98 ? -8.558 9.778 -3.174 1.00 81.56 98 LEU A N 1
ATOM 715 C CA . LEU A 1 98 ? -10.027 9.762 -3.163 1.00 81.56 98 LEU A CA 1
ATOM 716 C C . LEU A 1 98 ? -10.627 8.563 -3.916 1.00 81.56 98 LEU A C 1
ATOM 718 O O . LEU A 1 98 ? -11.808 8.267 -3.751 1.00 81.56 98 LEU A O 1
ATOM 722 N N . GLY A 1 99 ? -9.804 7.860 -4.699 1.00 76.06 99 GLY A N 1
ATOM 723 C CA . GLY A 1 99 ? -10.256 6.853 -5.652 1.00 76.06 99 GLY A CA 1
ATOM 724 C C . GLY A 1 99 ? -10.905 7.489 -6.882 1.00 76.06 99 GLY A C 1
ATOM 725 O O . GLY A 1 99 ? -11.366 8.629 -6.849 1.00 76.06 99 GLY A O 1
ATOM 726 N N . ASP A 1 100 ? -10.926 6.741 -7.977 1.00 80.69 100 ASP A N 1
ATOM 727 C CA . ASP A 1 100 ? -11.676 7.092 -9.176 1.00 80.69 100 ASP A CA 1
ATOM 728 C C . ASP A 1 100 ? -12.610 5.929 -9.507 1.00 80.69 100 ASP A C 1
ATOM 730 O O . ASP A 1 100 ? -12.152 4.813 -9.736 1.00 80.69 100 ASP A O 1
ATOM 734 N N . ALA A 1 101 ? -13.917 6.190 -9.485 1.00 78.69 101 ALA A N 1
ATOM 735 C CA . ALA A 1 101 ? -14.937 5.203 -9.823 1.00 78.69 101 ALA A CA 1
ATOM 736 C C . ALA A 1 101 ? -15.222 5.143 -11.332 1.00 78.69 101 ALA A C 1
ATOM 738 O O . ALA A 1 101 ? -15.818 4.175 -11.794 1.00 78.69 101 ALA A O 1
ATOM 739 N N . GLU A 1 102 ? -14.818 6.158 -12.101 1.00 85.06 102 GLU A N 1
ATOM 740 C CA . GLU A 1 102 ? -15.058 6.226 -13.544 1.00 85.06 102 GLU A CA 1
ATOM 741 C C . GLU A 1 102 ? -14.043 5.385 -14.318 1.00 85.06 102 GLU A C 1
ATOM 743 O O . GLU A 1 102 ? -14.412 4.721 -15.287 1.00 85.06 102 GLU A O 1
ATOM 748 N N . THR A 1 103 ? -12.780 5.375 -13.878 1.00 83.69 103 THR A N 1
ATOM 749 C CA . THR A 1 103 ? -11.714 4.590 -14.521 1.00 83.69 103 THR A CA 1
ATOM 750 C C . THR A 1 103 ? -11.200 3.432 -13.674 1.00 83.69 103 THR A C 1
ATOM 752 O O . THR A 1 103 ? -10.188 2.836 -14.024 1.00 83.69 103 THR A O 1
ATOM 755 N N . TYR A 1 104 ? -11.894 3.058 -12.593 1.00 79.38 104 TYR A N 1
ATOM 756 C CA . TYR A 1 104 ? -11.454 1.986 -11.688 1.00 79.38 104 TYR A CA 1
ATOM 757 C C . TYR A 1 104 ? -11.039 0.702 -12.428 1.00 79.38 104 TYR A C 1
ATOM 759 O O . TYR A 1 104 ? -9.963 0.166 -12.178 1.00 79.38 104 TYR A O 1
ATOM 767 N N . ASP A 1 105 ? -11.860 0.265 -13.387 1.00 83.19 105 ASP A N 1
ATOM 768 C CA . ASP A 1 105 ? -11.650 -0.965 -14.160 1.00 83.19 105 ASP A CA 1
ATOM 769 C C . ASP A 1 105 ? -10.659 -0.807 -15.332 1.00 83.19 105 ASP A C 1
ATOM 771 O O . ASP A 1 105 ? -10.499 -1.727 -16.139 1.00 83.19 105 ASP A O 1
ATOM 775 N N . ASP A 1 106 ? -9.996 0.345 -15.476 1.00 87.31 106 ASP A N 1
ATOM 776 C CA . ASP A 1 106 ? -8.966 0.524 -16.495 1.00 87.31 106 ASP A CA 1
ATOM 777 C C . ASP A 1 106 ? -7.772 -0.400 -16.198 1.00 87.31 106 ASP A C 1
ATOM 779 O O . ASP A 1 106 ? -7.151 -0.272 -15.141 1.00 87.31 106 ASP A O 1
ATOM 783 N N . PRO A 1 107 ? -7.378 -1.297 -17.122 1.00 82.19 107 PRO A N 1
ATOM 784 C CA . PRO A 1 107 ? -6.247 -2.199 -16.912 1.00 82.19 107 PRO A CA 1
ATOM 785 C C . PRO A 1 107 ? -4.937 -1.483 -16.563 1.00 82.19 107 PRO A C 1
ATOM 787 O O . PRO A 1 107 ? -4.060 -2.075 -15.941 1.00 82.19 107 PRO A O 1
ATOM 790 N N . ARG A 1 108 ? -4.790 -0.206 -16.940 1.00 81.62 108 ARG A N 1
ATOM 791 C CA . ARG A 1 108 ? -3.630 0.619 -16.579 1.00 81.62 108 ARG A CA 1
ATOM 792 C C . ARG A 1 108 ? -3.555 0.897 -15.079 1.00 81.62 108 ARG A C 1
ATOM 794 O O . ARG A 1 108 ? -2.451 1.014 -14.567 1.00 81.62 108 ARG A O 1
ATOM 801 N N . ASN A 1 109 ? -4.693 0.953 -14.389 1.00 78.62 109 ASN A N 1
ATOM 802 C CA . ASN A 1 109 ? -4.771 1.135 -12.937 1.00 78.62 109 ASN A CA 1
ATOM 803 C C . ASN A 1 109 ? -4.442 -0.155 -12.165 1.00 78.62 109 ASN A C 1
ATOM 805 O O . ASN A 1 109 ? -4.252 -0.111 -10.952 1.00 78.62 109 ASN A O 1
ATOM 809 N N . ALA A 1 110 ? -4.361 -1.299 -12.856 1.00 78.12 110 ALA A N 1
ATOM 810 C CA . ALA A 1 110 ? -3.885 -2.559 -12.290 1.00 78.12 110 ALA A CA 1
ATOM 811 C C . ALA A 1 110 ? -2.353 -2.712 -12.366 1.00 78.12 110 ALA A C 1
ATOM 813 O O . ALA A 1 110 ? -1.815 -3.651 -11.781 1.00 78.12 110 ALA A O 1
ATOM 814 N N . ASN A 1 111 ? -1.662 -1.814 -13.078 1.00 73.25 111 ASN A N 1
ATOM 815 C CA . ASN A 1 111 ? -0.205 -1.739 -13.073 1.00 73.25 111 ASN A CA 1
ATOM 816 C C . ASN A 1 111 ? 0.253 -0.762 -11.978 1.00 73.25 111 ASN A C 1
ATOM 818 O O . ASN A 1 111 ? -0.268 0.353 -11.903 1.00 73.25 111 ASN A O 1
ATOM 822 N N . LEU A 1 112 ? 1.187 -1.197 -11.130 1.00 65.69 112 LEU A N 1
ATOM 823 C CA . LEU A 1 112 ? 1.662 -0.456 -9.953 1.00 65.69 112 LEU A CA 1
ATOM 824 C C . LEU A 1 112 ? 2.857 0.452 -10.265 1.00 65.69 112 LEU A C 1
ATOM 826 O O . LEU A 1 112 ? 3.701 0.070 -11.105 1.00 65.69 112 LEU A O 1
#

Foldseek 3Di:
DDDDDDDDPDPVVVVLLVVLVVVLVVLVPDDPVPDPPQVNLLSVLCVVPVPDDCPVVVVVVVVLVVQLCVVPPPPVPDDPVVSVVSSQCCCCPVVVCPDDPVCNVPVVVVRD

Secondary structure (DSSP, 8-state):
-PPP-PPPP-TTHHHHHHHHHHHHHHHTTS-GGG--HHHHHHHHHHHH-TTS-SHHHHHHHHHHHHHHHHHHS-GGGS-HHHHHHHHHHHHHHHS-----SSSTT-GGGG--

Sequence (112 aa):
MPFAAFPRHDDAMTDDEGEIERKLRAAGAMRDADLDIAHLALTIATGDRPDILLAPYHAHLDELVTVAGVALGDVRATPCGVLAGALSGVMAGRFGYLGDAETYDDPRNANL